Protein AF-A0A3C1LSP3-F1 (afdb_monomer)

Foldseek 3Di:
DADFDDDPLPPPPCRQWWWFQDPNDTDIDHCSPRHVDDDPVGTPVVVRVVRRCPCVVVVVVVCCVPDPVNVVD

Solvent-accessible surface area (backbone atoms only — not comparable to full-atom values): 4491 Å² total; per-residue (Å²): 111,63,85,61,56,71,82,76,60,73,66,81,74,63,60,24,54,43,52,29,45,58,97,87,39,85,42,82,46,37,35,60,68,73,43,42,58,66,66,72,92,30,49,47,57,70,61,52,54,55,59,63,50,71,55,47,71,60,53,50,51,56,47,56,76,67,39,71,77,59,74,81,105

Mean predicted aligned error: 3.97 Å

pLDDT: mean 94.34, std 6.2, range [60.16, 98.0]

Secondary structure (DSSP, 8-state):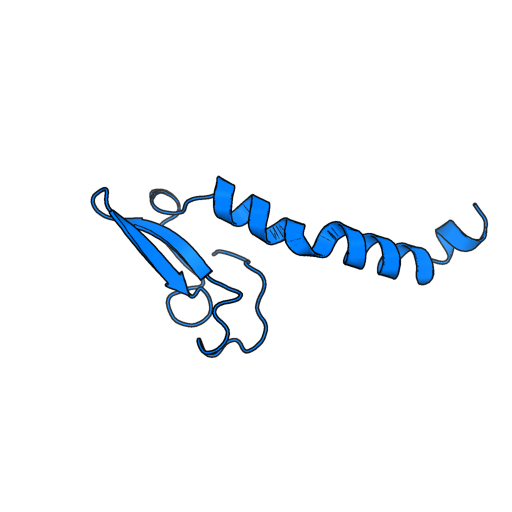
------SSSSSSS-TTEEEEEETTEEEEEETTTT-S---TTTB-HHHHHHHHTTTHHHHHHHHHHH-GGGGG-

Structure (mmCIF, N/CA/C/O backbone):
data_AF-A0A3C1LSP3-F1
#
_entr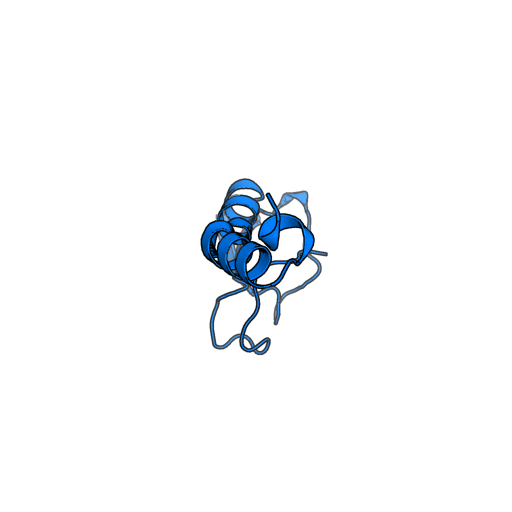y.id   AF-A0A3C1LSP3-F1
#
loop_
_atom_site.group_PDB
_atom_site.id
_atom_site.type_symbol
_atom_site.label_atom_id
_atom_site.label_alt_id
_atom_site.label_comp_id
_atom_site.label_asym_id
_atom_site.label_entity_id
_atom_site.label_seq_id
_atom_site.pdbx_PDB_ins_code
_atom_site.Cartn_x
_atom_site.Cartn_y
_atom_site.Cartn_z
_atom_site.occupancy
_atom_site.B_iso_or_equiv
_atom_site.auth_seq_id
_atom_site.auth_comp_id
_atom_site.auth_asym_id
_atom_site.auth_atom_id
_atom_site.pdbx_PDB_model_num
ATOM 1 N N . SER A 1 1 ? -9.593 -7.858 0.222 1.00 88.44 1 SER A N 1
ATOM 2 C CA . SER A 1 1 ? -8.187 -8.202 -0.032 1.00 88.44 1 SER A CA 1
ATOM 3 C C . SER A 1 1 ? -7.417 -7.021 -0.597 1.00 88.44 1 SER A C 1
ATOM 5 O O . SER A 1 1 ? -7.821 -6.473 -1.618 1.00 88.44 1 SER A O 1
ATOM 7 N N . MET A 1 2 ? -6.352 -6.606 0.090 1.00 95.50 2 MET A N 1
ATOM 8 C CA . MET A 1 2 ? -5.435 -5.527 -0.296 1.00 95.50 2 MET A CA 1
ATOM 9 C C . MET A 1 2 ? -4.140 -6.094 -0.894 1.00 95.50 2 MET A C 1
ATOM 11 O O .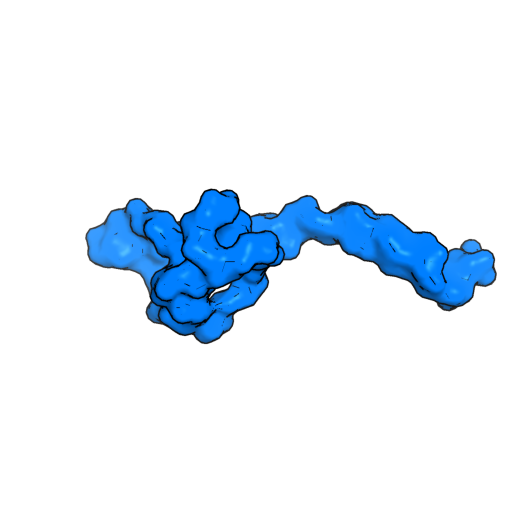 MET A 1 2 ? -3.677 -7.154 -0.482 1.00 95.50 2 MET A O 1
ATOM 15 N N . ASN A 1 3 ? -3.517 -5.362 -1.822 1.00 95.81 3 ASN A N 1
ATOM 16 C CA . ASN A 1 3 ? -2.329 -5.792 -2.573 1.00 95.81 3 ASN A CA 1
ATOM 17 C C . ASN A 1 3 ? -1.146 -4.793 -2.509 1.00 95.81 3 ASN A C 1
ATOM 19 O O . ASN A 1 3 ? -0.662 -4.345 -3.551 1.00 95.81 3 ASN A O 1
ATOM 23 N N . PRO A 1 4 ? -0.659 -4.405 -1.316 1.00 96.69 4 PRO A N 1
ATOM 24 C CA . PRO A 1 4 ? 0.502 -3.526 -1.215 1.00 96.69 4 PRO A CA 1
ATOM 25 C C . PRO A 1 4 ? 1.802 -4.253 -1.595 1.00 96.69 4 PRO A C 1
ATOM 27 O O . PRO A 1 4 ? 1.879 -5.481 -1.589 1.00 96.69 4 PRO A O 1
ATOM 30 N N . ILE A 1 5 ? 2.859 -3.481 -1.856 1.00 96.88 5 ILE A N 1
ATOM 31 C CA . ILE A 1 5 ? 4.206 -4.013 -2.101 1.00 96.88 5 ILE A CA 1
ATOM 32 C C . ILE A 1 5 ? 4.675 -4.820 -0.878 1.00 96.88 5 ILE A C 1
ATOM 34 O O . ILE A 1 5 ? 4.630 -4.334 0.254 1.00 96.88 5 ILE A O 1
ATOM 38 N N . MET A 1 6 ? 5.159 -6.041 -1.108 1.00 96.94 6 MET A N 1
ATOM 39 C CA . MET A 1 6 ? 5.712 -6.940 -0.090 1.00 96.94 6 MET A CA 1
ATOM 40 C C . MET A 1 6 ? 7.164 -7.288 -0.428 1.00 96.94 6 MET A C 1
ATOM 42 O O . MET A 1 6 ? 7.505 -7.421 -1.600 1.00 96.94 6 MET A O 1
ATOM 46 N N . ILE A 1 7 ? 8.005 -7.435 0.601 1.00 95.75 7 ILE A N 1
ATOM 47 C CA . ILE A 1 7 ? 9.399 -7.886 0.462 1.00 95.75 7 ILE A CA 1
ATOM 48 C C . ILE A 1 7 ? 9.597 -9.184 1.240 1.00 95.75 7 ILE A C 1
ATOM 50 O O . ILE A 1 7 ? 9.789 -10.234 0.642 1.00 95.75 7 ILE A O 1
ATOM 54 N N . ASP A 1 8 ? 9.528 -9.117 2.572 1.00 95.81 8 ASP A N 1
ATOM 55 C CA . ASP A 1 8 ? 9.757 -10.264 3.453 1.00 95.81 8 ASP A CA 1
ATOM 56 C C . ASP A 1 8 ? 8.493 -11.111 3.661 1.00 95.81 8 ASP A C 1
ATOM 58 O O . ASP A 1 8 ? 8.576 -12.327 3.763 1.00 95.81 8 ASP A O 1
ATOM 62 N N . GLY A 1 9 ? 7.319 -10.474 3.738 1.00 95.56 9 GLY A N 1
ATOM 63 C CA . GLY A 1 9 ? 6.049 -11.167 3.984 1.00 95.56 9 GLY A CA 1
ATOM 64 C C . GLY A 1 9 ? 5.877 -11.687 5.418 1.00 95.56 9 GLY A C 1
ATOM 65 O O . GLY A 1 9 ? 4.938 -12.428 5.679 1.00 95.56 9 GLY A O 1
ATOM 66 N N . THR A 1 10 ? 6.758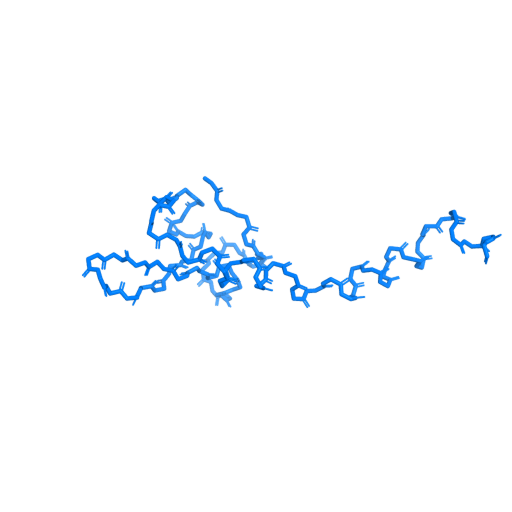 -11.300 6.344 1.00 95.88 10 THR A N 1
ATOM 67 C CA . THR A 1 10 ? 6.793 -11.792 7.734 1.00 95.88 10 THR A CA 1
ATOM 68 C C . THR A 1 10 ? 6.651 -10.683 8.778 1.00 95.88 10 THR A C 1
ATOM 70 O O . THR A 1 10 ? 6.786 -10.927 9.973 1.00 95.88 10 THR A O 1
ATOM 73 N N . GLY A 1 11 ? 6.381 -9.450 8.343 1.00 95.19 11 GLY A N 1
ATOM 74 C CA . GLY A 1 11 ? 6.161 -8.295 9.217 1.00 95.19 11 GLY A CA 1
ATOM 75 C C . GLY A 1 11 ? 7.425 -7.557 9.659 1.00 95.19 11 GLY A C 1
ATOM 76 O O . GLY A 1 11 ? 7.333 -6.643 10.473 1.00 95.19 11 GLY A O 1
ATOM 77 N N . MET A 1 12 ? 8.595 -7.902 9.120 1.00 96.06 12 MET A N 1
ATOM 78 C CA . MET A 1 12 ? 9.876 -7.314 9.514 1.00 96.06 12 MET A CA 1
ATOM 79 C C . MET A 1 12 ? 10.235 -6.059 8.711 1.00 96.06 12 MET A C 1
ATOM 81 O O . MET A 1 12 ? 10.920 -5.186 9.236 1.00 96.06 12 MET A O 1
ATOM 85 N N . CYS A 1 13 ? 9.793 -5.938 7.449 1.00 96.62 13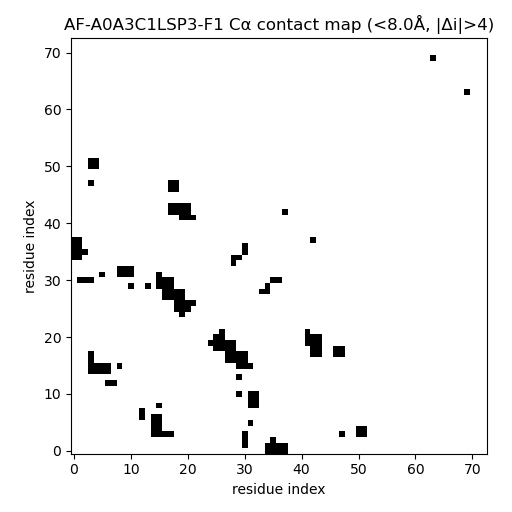 CYS A N 1
ATOM 86 C CA . CYS A 1 13 ? 10.207 -4.807 6.600 1.00 96.62 13 CYS A CA 1
ATOM 87 C C . CYS A 1 13 ? 9.247 -3.604 6.604 1.00 96.62 13 CYS A C 1
ATOM 89 O O . CYS A 1 13 ? 9.641 -2.503 6.222 1.00 96.62 13 CYS A O 1
ATOM 91 N N . GLY A 1 14 ? 7.971 -3.798 6.954 1.00 95.44 14 GLY A N 1
ATOM 92 C CA . GLY A 1 14 ? 6.948 -2.741 6.892 1.00 95.44 14 GLY A CA 1
ATOM 93 C C . GLY A 1 14 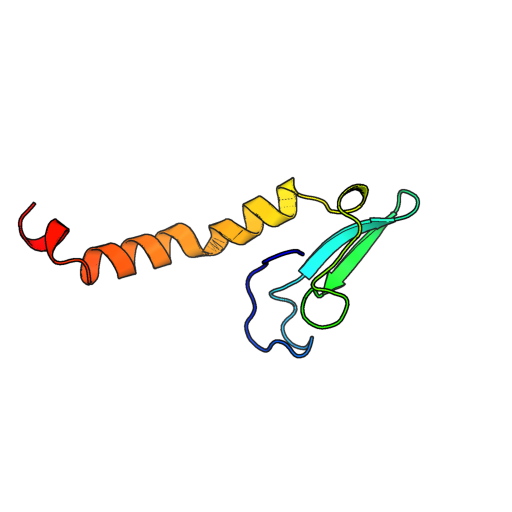? 6.624 -2.215 5.479 1.00 95.44 14 GLY A C 1
ATOM 94 O O . GLY A 1 14 ? 5.928 -1.205 5.338 1.00 95.44 14 GLY A O 1
ATOM 95 N N . GLY A 1 15 ? 7.097 -2.876 4.417 1.00 95.88 15 GLY A N 1
ATOM 96 C CA . GLY A 1 15 ? 6.809 -2.509 3.024 1.00 95.88 15 GLY A CA 1
ATOM 97 C C . GLY A 1 15 ? 5.310 -2.543 2.711 1.00 95.88 15 GLY A C 1
ATOM 98 O O . GLY A 1 15 ? 4.779 -1.621 2.088 1.00 95.88 15 GLY A O 1
ATOM 99 N N . CYS A 1 16 ? 4.616 -3.528 3.279 1.00 97.50 16 CYS A N 1
ATOM 100 C CA . CYS A 1 16 ? 3.186 -3.762 3.101 1.00 97.50 16 CYS A CA 1
ATOM 101 C C . CYS A 1 16 ? 2.283 -2.986 4.072 1.00 97.50 16 CYS A C 1
ATOM 103 O O . CYS A 1 16 ? 1.130 -3.372 4.277 1.00 97.50 16 CYS A O 1
ATOM 105 N N . ARG A 1 17 ? 2.805 -1.931 4.715 1.00 97.75 17 ARG A N 1
ATOM 106 C CA . ARG A 1 17 ? 2.017 -1.135 5.659 1.00 97.75 17 ARG A CA 1
ATOM 107 C C . ARG A 1 17 ? 0.811 -0.484 4.981 1.00 97.75 17 ARG A C 1
ATOM 109 O O . ARG A 1 17 ? 0.925 0.011 3.855 1.00 97.75 17 ARG A O 1
ATOM 116 N N . LEU A 1 18 ? -0.292 -0.449 5.714 1.00 97.12 18 LEU A N 1
ATOM 117 C CA . LEU A 1 18 ? -1.534 0.231 5.381 1.00 97.12 18 LEU A CA 1
ATOM 118 C C . LEU A 1 18 ? -1.958 1.089 6.572 1.00 97.12 18 LEU A C 1
ATOM 120 O O . LEU A 1 18 ? -1.825 0.667 7.723 1.00 97.12 18 LEU A O 1
ATOM 124 N N . THR A 1 19 ? -2.475 2.277 6.278 1.00 98.00 19 THR A N 1
ATOM 125 C CA . THR A 1 19 ? -3.134 3.130 7.266 1.00 98.00 19 THR A CA 1
ATOM 126 C C . THR A 1 19 ? -4.625 2.816 7.259 1.00 98.00 19 THR A C 1
ATOM 128 O O . THR A 1 19 ? -5.271 2.887 6.213 1.00 98.00 19 THR A O 1
ATOM 131 N N . LEU A 1 20 ? -5.160 2.462 8.425 1.00 97.31 20 LEU A N 1
ATOM 132 C CA . LEU A 1 20 ? -6.586 2.276 8.666 1.00 97.31 20 LEU A CA 1
ATOM 133 C C . LEU A 1 20 ? -7.104 3.376 9.596 1.00 97.31 20 LEU A C 1
ATOM 135 O O . LEU A 1 20 ? -6.363 3.887 10.437 1.00 97.31 20 LEU A O 1
ATOM 139 N N . VAL A 1 21 ? -8.374 3.739 9.452 1.00 97.19 21 VAL A N 1
ATOM 140 C CA . VAL A 1 21 ? -9.107 4.653 10.324 1.00 97.19 21 VAL A CA 1
ATOM 141 C C . VAL A 1 21 ? -10.141 3.847 11.103 1.00 97.19 21 VAL A C 1
ATOM 143 O O . VAL A 1 21 ? -11.282 3.705 10.676 1.00 97.19 21 VAL A O 1
ATOM 146 N N . GLU A 1 22 ? -9.733 3.330 12.256 1.00 94.44 22 GLU A N 1
ATOM 147 C CA . GLU A 1 22 ? -10.594 2.592 13.187 1.00 94.44 22 GLU A CA 1
ATOM 148 C C . GLU A 1 22 ? -11.024 3.547 14.313 1.00 94.44 22 GLU A C 1
ATOM 150 O O . GLU A 1 22 ? -10.184 4.229 14.907 1.00 94.44 22 GLU A O 1
ATOM 155 N N . ASP A 1 23 ? -12.328 3.662 14.586 1.00 93.25 23 ASP A N 1
ATOM 156 C CA . ASP A 1 23 ? -12.888 4.562 15.614 1.00 93.25 23 ASP A CA 1
ATOM 157 C C . ASP A 1 23 ? -12.370 6.017 15.537 1.00 93.25 23 ASP A C 1
ATOM 159 O O . ASP A 1 23 ? -12.120 6.685 16.547 1.00 93.25 23 ASP A O 1
ATOM 163 N N . GLY A 1 24 ? -12.157 6.518 14.315 1.00 93.25 24 GLY A N 1
ATOM 164 C CA . GLY A 1 24 ? -11.637 7.866 14.058 1.00 93.25 24 GLY A CA 1
ATOM 165 C C . GLY A 1 24 ? -10.136 8.044 14.324 1.00 93.25 24 GLY A C 1
ATOM 166 O O . GLY A 1 24 ? -9.632 9.165 14.238 1.00 93.25 24 GLY A O 1
ATOM 167 N N . LYS A 1 25 ? -9.399 6.970 14.629 1.00 96.12 25 LYS A N 1
ATOM 168 C CA . LYS A 1 25 ? -7.950 6.988 14.863 1.00 96.12 25 LYS A CA 1
ATOM 169 C C . LYS A 1 25 ? -7.209 6.339 13.704 1.00 96.12 25 LYS A C 1
ATOM 171 O O . LYS A 1 25 ? -7.595 5.281 13.224 1.00 96.12 25 LYS A O 1
ATOM 176 N N . ARG A 1 26 ? -6.095 6.953 13.294 1.00 96.38 26 ARG A N 1
ATOM 177 C CA . ARG A 1 26 ? -5.177 6.361 12.313 1.00 96.38 26 ARG A CA 1
ATOM 178 C C . ARG A 1 26 ? -4.332 5.277 12.978 1.00 96.38 26 ARG A C 1
ATOM 180 O O . ARG A 1 26 ? -3.598 5.567 13.922 1.00 96.38 26 ARG A O 1
ATOM 187 N N . ILE A 1 27 ? -4.414 4.057 12.464 1.00 96.75 27 ILE A N 1
ATOM 188 C CA . ILE A 1 27 ? -3.665 2.886 12.922 1.00 96.75 27 ILE A CA 1
ATOM 189 C C . ILE A 1 27 ? -2.881 2.325 11.738 1.00 96.75 27 ILE A C 1
ATOM 191 O O . ILE A 1 27 ? -3.389 2.247 10.624 1.00 96.75 27 ILE A O 1
ATOM 195 N N . ILE A 1 28 ? -1.628 1.942 11.975 1.00 96.88 28 ILE A N 1
ATOM 196 C CA . ILE A 1 28 ? -0.804 1.264 10.974 1.00 96.88 28 ILE A CA 1
ATOM 197 C C . ILE A 1 28 ? -0.953 -0.246 11.169 1.00 96.88 28 ILE A C 1
ATOM 199 O O . ILE A 1 28 ? -0.737 -0.747 12.273 1.00 96.88 28 ILE A O 1
ATOM 203 N N . LYS A 1 29 ? -1.275 -0.962 10.092 1.00 96.94 29 LYS A N 1
ATOM 204 C CA . LYS A 1 29 ? -1.327 -2.431 10.027 1.00 96.94 29 LYS A CA 1
ATOM 205 C C . LYS A 1 29 ? -0.444 -2.939 8.896 1.00 96.94 29 LYS A C 1
ATOM 207 O O . LYS A 1 29 ? -0.195 -2.221 7.925 1.00 96.94 29 LYS A O 1
ATOM 212 N N . PHE A 1 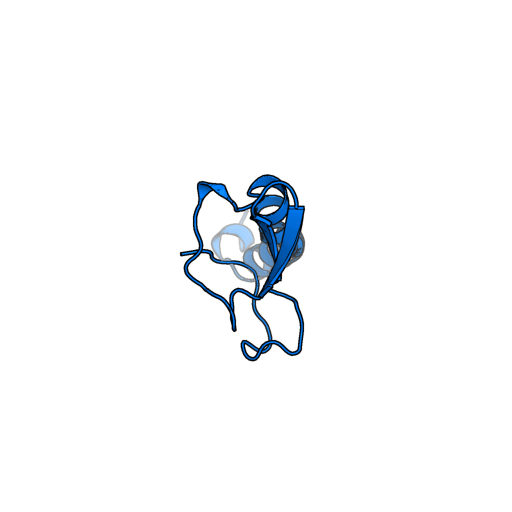30 ? 0.038 -4.171 8.994 1.00 97.75 30 PHE A N 1
ATOM 213 C CA . PHE A 1 30 ? 0.877 -4.796 7.972 1.00 97.75 30 PHE A CA 1
ATOM 214 C C . PHE A 1 30 ? 0.091 -5.871 7.235 1.00 97.75 30 PHE A C 1
ATOM 216 O O . PHE A 1 30 ? -0.247 -6.896 7.814 1.00 97.75 30 PHE A O 1
ATOM 223 N N . ALA A 1 31 ? -0.148 -5.692 5.934 1.00 97.44 31 ALA A N 1
ATOM 224 C CA . ALA A 1 31 ? -0.987 -6.619 5.170 1.00 97.44 31 ALA A CA 1
ATOM 225 C C . ALA A 1 31 ? -0.489 -8.076 5.167 1.00 97.44 31 ALA A C 1
ATOM 227 O O . ALA A 1 31 ? -1.304 -8.981 5.043 1.00 97.44 31 ALA A O 1
ATOM 228 N N . CYS A 1 32 ? 0.820 -8.314 5.317 1.00 97.19 32 CYS A N 1
ATOM 229 C CA . CYS A 1 32 ? 1.380 -9.670 5.371 1.00 97.19 32 CYS A CA 1
ATOM 230 C C . CYS A 1 32 ? 1.192 -10.396 6.716 1.00 97.19 32 CYS A C 1
ATOM 232 O O . CYS A 1 32 ? 1.352 -11.610 6.756 1.00 97.19 32 CYS A O 1
ATOM 234 N N . VAL A 1 33 ? 0.863 -9.676 7.795 1.00 96.75 33 VAL A N 1
ATOM 235 C CA . VAL A 1 33 ? 0.674 -10.251 9.142 1.00 96.75 33 VAL A CA 1
ATOM 236 C C . VAL A 1 33 ? -0.759 -10.053 9.631 1.00 96.75 33 VAL A C 1
ATOM 238 O O . VAL A 1 33 ? -1.388 -11.004 10.076 1.00 96.75 33 VAL A O 1
ATOM 241 N N . ASP A 1 34 ? -1.282 -8.832 9.518 1.00 96.69 34 ASP A N 1
ATOM 242 C CA . ASP A 1 34 ? -2.619 -8.448 9.983 1.00 96.69 34 ASP A CA 1
ATOM 243 C C . ASP A 1 34 ? -3.717 -8.648 8.922 1.00 96.69 34 ASP A C 1
ATOM 245 O O . ASP A 1 34 ? -4.896 -8.520 9.236 1.00 96.69 34 ASP A O 1
ATOM 249 N N . GLY A 1 35 ? -3.337 -8.880 7.661 1.00 94.12 35 GLY A N 1
ATOM 250 C CA . GLY A 1 35 ? -4.240 -8.936 6.508 1.00 94.12 35 GLY A CA 1
ATOM 251 C C . GLY A 1 35 ? -4.215 -10.289 5.783 1.00 94.12 35 GLY A C 1
ATOM 252 O O . GLY A 1 35 ? -4.095 -11.325 6.435 1.00 94.12 35 GLY A O 1
ATOM 253 N N . PRO A 1 36 ? -4.342 -10.319 4.436 1.00 94.75 36 PRO A N 1
ATOM 254 C CA . PRO A 1 36 ? -4.477 -9.187 3.503 1.00 94.75 36 PRO A CA 1
ATOM 255 C C . PRO A 1 36 ? -5.904 -8.615 3.431 1.00 94.75 36 PRO A C 1
ATOM 257 O O . PRO A 1 36 ? -6.150 -7.644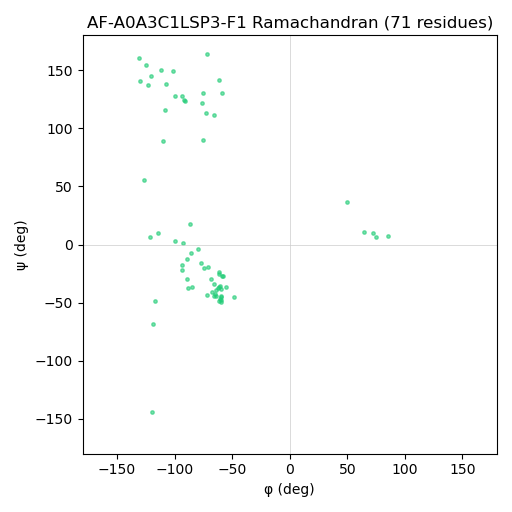 2.711 1.00 94.75 36 PRO A O 1
ATOM 260 N N . ASP A 1 37 ? -6.858 -9.228 4.130 1.00 97.38 37 ASP A N 1
ATOM 261 C CA . ASP A 1 37 ? -8.253 -8.806 4.160 1.00 97.38 37 ASP A CA 1
ATOM 262 C C . ASP A 1 37 ? -8.512 -7.828 5.306 1.00 97.38 37 ASP A C 1
ATOM 264 O O . ASP A 1 37 ? -8.277 -8.128 6.469 1.00 97.38 37 ASP A O 1
ATOM 268 N N . PHE A 1 38 ? -9.019 -6.650 4.948 1.00 96.25 38 PHE A N 1
ATOM 269 C CA . PHE A 1 38 ? -9.349 -5.562 5.863 1.00 96.25 38 PHE A CA 1
ATOM 270 C C . PHE A 1 38 ? -10.758 -5.053 5.564 1.00 96.25 38 PHE A C 1
ATOM 272 O O . PHE A 1 38 ? -11.271 -5.245 4.454 1.00 96.25 38 PHE A O 1
ATOM 279 N N . ASN A 1 39 ? -11.367 -4.360 6.527 1.00 96.19 39 ASN A N 1
ATOM 280 C CA . ASN A 1 39 ? -12.589 -3.608 6.280 1.00 96.19 39 ASN A CA 1
ATOM 281 C C . ASN A 1 39 ? -12.285 -2.452 5.316 1.00 96.19 39 ASN A C 1
ATOM 283 O O . ASN A 1 39 ? -11.599 -1.497 5.668 1.00 96.19 39 ASN A O 1
ATOM 287 N N . GLY A 1 40 ? -12.810 -2.528 4.092 1.00 95.56 40 GLY A N 1
ATOM 288 C CA . GLY A 1 40 ? -12.553 -1.522 3.061 1.00 95.56 40 GLY A CA 1
ATOM 289 C C . GLY A 1 40 ? -12.958 -0.103 3.469 1.00 95.56 40 GLY A C 1
ATOM 290 O O . GLY A 1 40 ? -12.335 0.842 3.012 1.00 95.56 40 GLY A O 1
ATOM 291 N N . TYR A 1 41 ? -13.941 0.071 4.358 1.00 96.06 41 TYR A N 1
ATOM 292 C CA . TYR A 1 41 ? -14.353 1.403 4.824 1.00 96.06 41 TYR A CA 1
ATOM 293 C C . TYR A 1 41 ? -13.334 2.082 5.744 1.00 96.06 41 TYR A C 1
ATOM 295 O O . TYR A 1 41 ? -13.381 3.298 5.910 1.00 96.06 41 TYR A O 1
ATOM 303 N N . GLU A 1 42 ? -12.429 1.312 6.338 1.00 97.31 42 GLU A N 1
ATOM 304 C CA . GLU A 1 42 ? -11.409 1.823 7.252 1.00 97.31 42 GLU A CA 1
ATOM 305 C C . GLU A 1 42 ? -10.098 2.121 6.516 1.00 97.31 42 GLU A C 1
ATOM 307 O O . GLU A 1 42 ? -9.263 2.850 7.035 1.00 97.31 42 GLU A O 1
ATOM 312 N N . VAL A 1 43 ? -9.889 1.596 5.307 1.00 97.38 43 VAL A N 1
ATOM 313 C CA . VAL A 1 43 ? -8.619 1.731 4.579 1.00 97.38 43 VAL A CA 1
ATOM 314 C C . VAL A 1 43 ? -8.445 3.137 3.990 1.00 97.38 43 VAL A C 1
ATOM 316 O O . VAL A 1 43 ? -9.296 3.626 3.248 1.00 97.38 43 VAL A O 1
ATOM 319 N N . ASP A 1 44 ? -7.284 3.757 4.227 1.00 97.56 44 ASP A N 1
ATOM 320 C CA . ASP A 1 44 ? -6.845 4.958 3.501 1.00 97.56 44 ASP A CA 1
ATOM 321 C C . ASP A 1 44 ? -6.370 4.566 2.084 1.00 97.56 44 ASP A C 1
ATOM 323 O O . ASP A 1 44 ? -5.206 4.214 1.850 1.00 97.56 44 ASP A O 1
ATOM 327 N N . PHE A 1 45 ? -7.303 4.562 1.126 1.00 96.94 45 PHE A N 1
ATOM 328 C CA . PHE A 1 45 ? -7.021 4.163 -0.257 1.00 96.94 45 PHE A CA 1
ATOM 329 C C . PHE A 1 45 ? -6.122 5.145 -1.007 1.00 96.94 45 PHE A C 1
ATOM 331 O O . PHE A 1 45 ? -5.369 4.711 -1.881 1.00 96.94 45 PHE A O 1
ATOM 338 N N . ASP A 1 46 ? -6.163 6.435 -0.678 1.00 97.12 46 ASP A N 1
ATOM 339 C CA . ASP A 1 46 ? -5.315 7.435 -1.328 1.00 97.12 46 ASP A CA 1
ATOM 340 C C . ASP A 1 46 ? -3.842 7.182 -0.989 1.00 97.12 46 ASP A C 1
ATOM 342 O O . ASP A 1 46 ? -2.985 7.152 -1.883 1.00 97.12 46 ASP A O 1
ATOM 346 N N . GLU A 1 47 ? -3.544 6.895 0.284 1.00 97.38 47 GLU A N 1
ATOM 347 C CA . GLU A 1 47 ? -2.208 6.462 0.690 1.00 97.38 47 GLU A CA 1
ATOM 348 C C . GLU A 1 47 ? -1.826 5.140 0.003 1.00 97.38 47 GLU A C 1
ATOM 350 O O . GLU A 1 47 ? -0.745 5.040 -0.586 1.00 97.38 47 GLU A O 1
ATOM 355 N N . ALA A 1 48 ? -2.710 4.136 0.024 1.00 97.31 48 ALA A N 1
ATOM 356 C CA . ALA A 1 48 ? -2.431 2.824 -0.561 1.00 97.31 48 ALA A CA 1
ATOM 357 C C . ALA A 1 48 ? -2.118 2.903 -2.069 1.00 97.31 48 ALA A C 1
ATOM 359 O O . ALA A 1 48 ? -1.139 2.310 -2.530 1.00 97.31 48 ALA A O 1
ATOM 360 N N . MET A 1 49 ? -2.893 3.678 -2.837 1.00 96.88 49 MET A N 1
ATOM 361 C CA . MET A 1 49 ? -2.686 3.876 -4.277 1.00 96.88 49 MET A CA 1
ATOM 362 C C . MET A 1 49 ? -1.401 4.647 -4.583 1.00 96.88 49 MET A C 1
ATOM 364 O O . MET A 1 49 ? -0.681 4.293 -5.520 1.00 96.88 49 MET A O 1
ATOM 368 N N . SER A 1 50 ? -1.088 5.679 -3.795 1.00 97.38 50 SER A N 1
ATOM 369 C CA . SER A 1 50 ? 0.167 6.426 -3.925 1.00 97.38 50 SER A CA 1
ATOM 370 C C . SER A 1 50 ? 1.374 5.508 -3.710 1.00 97.38 50 SER A C 1
ATOM 372 O O . SER A 1 50 ? 2.293 5.460 -4.532 1.00 97.38 50 SER A O 1
ATOM 374 N N . ARG A 1 51 ? 1.328 4.685 -2.655 1.00 96.62 51 ARG A N 1
ATOM 375 C CA . ARG A 1 51 ? 2.380 3.710 -2.338 1.00 96.62 51 ARG A CA 1
ATOM 376 C C . ARG A 1 51 ? 2.529 2.638 -3.416 1.00 96.62 51 ARG A C 1
ATOM 378 O O . ARG A 1 51 ? 3.657 2.288 -3.751 1.00 96.62 51 ARG A O 1
ATOM 385 N N . ALA A 1 52 ? 1.427 2.158 -3.994 1.00 96.31 52 ALA A N 1
ATOM 386 C CA . ALA A 1 52 ? 1.456 1.151 -5.055 1.00 96.31 52 ALA A CA 1
ATOM 387 C C . ALA A 1 52 ? 2.200 1.620 -6.319 1.00 96.31 52 ALA A C 1
ATOM 389 O O . ALA A 1 52 ? 2.732 0.800 -7.058 1.00 96.31 52 ALA A O 1
ATOM 390 N N . ARG A 1 53 ? 2.284 2.933 -6.565 1.00 96.69 53 ARG A N 1
ATOM 391 C CA . ARG A 1 53 ? 2.974 3.503 -7.736 1.00 96.69 53 ARG A CA 1
ATOM 392 C C . ARG A 1 53 ? 4.437 3.860 -7.491 1.00 96.69 53 ARG A C 1
ATOM 394 O O . ARG A 1 53 ? 5.096 4.347 -8.407 1.00 96.69 53 ARG A O 1
ATOM 401 N N . MET A 1 54 ? 4.961 3.618 -6.290 1.00 97.06 54 MET A N 1
ATOM 402 C CA . MET A 1 54 ? 6.307 4.043 -5.892 1.00 97.06 54 MET A CA 1
ATOM 403 C C . MET A 1 54 ? 7.407 3.546 -6.846 1.00 97.06 54 MET A C 1
ATOM 405 O O . MET A 1 54 ? 8.352 4.284 -7.119 1.00 97.06 54 MET A O 1
ATOM 409 N N . TYR A 1 55 ? 7.270 2.329 -7.381 1.00 97.38 55 TYR A N 1
ATOM 410 C CA . TYR A 1 55 ? 8.260 1.722 -8.276 1.00 97.38 55 TYR A CA 1
ATOM 411 C C . TYR A 1 55 ? 7.918 1.812 -9.766 1.00 97.38 55 TYR A C 1
ATOM 413 O O . TYR A 1 55 ? 8.721 1.385 -10.594 1.00 97.38 55 TYR A O 1
ATOM 421 N N . PHE A 1 56 ? 6.811 2.465 -10.133 1.00 97.25 56 PHE A N 1
ATOM 422 C CA . PHE A 1 56 ? 6.376 2.608 -11.524 1.00 97.25 56 PHE A CA 1
ATOM 423 C C . PHE A 1 56 ? 7.471 3.071 -12.510 1.00 97.25 56 PHE A C 1
ATOM 425 O O . PHE A 1 56 ? 7.571 2.473 -13.581 1.00 97.25 56 PHE A O 1
ATOM 432 N N . PRO A 1 57 ? 8.321 4.084 -12.221 1.00 97.06 57 PRO A N 1
ATOM 433 C CA . PRO A 1 57 ? 9.367 4.478 -13.170 1.00 97.06 57 PRO A CA 1
ATOM 434 C C . PRO A 1 57 ? 10.429 3.387 -13.381 1.00 97.06 57 PRO A C 1
ATOM 436 O O . PRO A 1 57 ? 10.928 3.224 -14.493 1.00 97.06 57 PRO A O 1
ATOM 439 N N . PHE A 1 58 ? 10.752 2.611 -12.343 1.00 97.69 58 PHE A N 1
ATOM 440 C CA . PHE A 1 58 ? 11.702 1.500 -12.440 1.00 97.69 58 PHE A CA 1
ATOM 441 C C . PHE A 1 58 ? 11.096 0.326 -13.213 1.00 97.69 58 PHE A C 1
ATOM 443 O O . PHE A 1 58 ? 11.743 -0.227 -14.100 1.00 97.69 58 PHE A O 1
ATOM 450 N N . GLU A 1 59 ? 9.836 -0.004 -12.923 1.00 96.69 59 GLU A N 1
ATOM 451 C CA . GLU A 1 59 ? 9.067 -1.030 -13.632 1.00 96.69 59 GLU A CA 1
ATOM 452 C C . GLU A 1 59 ? 8.926 -0.690 -15.120 1.00 96.69 59 GLU A C 1
ATOM 454 O O . GLU A 1 59 ? 9.165 -1.543 -15.975 1.00 96.69 59 GLU A O 1
ATOM 459 N N . ARG A 1 60 ? 8.604 0.571 -15.445 1.00 94.88 60 ARG A N 1
ATOM 460 C CA . ARG A 1 60 ? 8.503 1.061 -16.826 1.00 94.88 60 ARG A CA 1
ATOM 461 C C . ARG A 1 60 ? 9.824 0.903 -17.571 1.00 94.88 60 ARG A C 1
ATOM 463 O O . ARG A 1 60 ? 9.824 0.358 -18.671 1.00 94.88 60 ARG A O 1
ATOM 470 N N . LYS A 1 61 ? 10.933 1.324 -16.957 1.00 94.62 61 LYS A N 1
ATOM 471 C CA . LYS A 1 61 ? 12.269 1.198 -17.545 1.00 94.62 61 LYS A CA 1
ATOM 472 C C . LYS A 1 61 ? 12.631 -0.267 -17.819 1.00 94.62 61 LYS A C 1
ATOM 474 O O . LYS A 1 61 ? 13.015 -0.599 -18.935 1.00 94.62 61 LYS A O 1
ATOM 479 N N . ALA A 1 62 ? 12.450 -1.152 -16.838 1.00 94.75 62 ALA A N 1
ATOM 480 C CA . ALA A 1 62 ? 12.733 -2.581 -17.003 1.00 94.75 62 ALA A CA 1
ATOM 481 C C . ALA A 1 62 ? 11.853 -3.229 -18.092 1.00 94.75 62 ALA A C 1
ATOM 483 O O . ALA A 1 62 ? 12.311 -4.077 -18.866 1.00 94.75 62 ALA A O 1
ATOM 484 N N . HIS A 1 63 ? 10.587 -2.807 -18.183 1.00 93.12 63 HIS A N 1
ATOM 485 C CA . HIS A 1 63 ? 9.663 -3.247 -19.223 1.00 93.12 63 HIS A CA 1
ATOM 486 C C . HIS A 1 63 ? 10.115 -2.807 -20.625 1.00 93.12 63 HIS A C 1
ATOM 488 O O . HIS A 1 63 ? 10.084 -3.613 -21.555 1.00 93.12 63 HIS A O 1
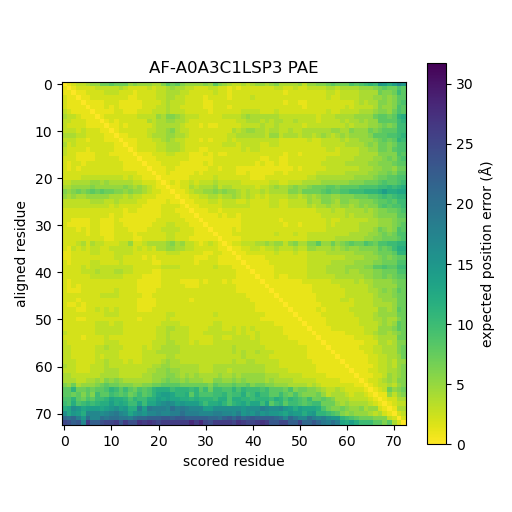ATOM 494 N N . GLU A 1 64 ? 10.553 -1.556 -20.788 1.00 92.44 64 GLU A N 1
ATOM 495 C CA . GLU A 1 64 ? 11.057 -1.015 -22.060 1.00 92.44 64 GLU A CA 1
ATOM 496 C C . GLU A 1 64 ? 12.348 -1.702 -22.524 1.00 92.44 64 GLU A C 1
ATOM 498 O O . GLU A 1 64 ? 12.448 -2.071 -23.691 1.00 92.44 64 GLU A O 1
ATOM 503 N N . GLU A 1 65 ? 13.294 -1.962 -21.615 1.00 91.00 65 GLU A N 1
ATOM 504 C CA . GLU A 1 65 ? 14.540 -2.683 -21.927 1.00 91.00 65 GLU A CA 1
ATOM 505 C C . GLU A 1 65 ? 14.278 -4.111 -22.445 1.00 91.00 65 GLU A C 1
ATOM 507 O O . GLU A 1 65 ? 14.979 -4.619 -23.327 1.00 91.00 65 GLU A O 1
ATOM 512 N N . THR A 1 66 ? 13.243 -4.769 -21.914 1.00 90.69 66 THR A N 1
ATOM 513 C CA . THR A 1 66 ? 12.945 -6.175 -22.218 1.00 90.69 66 THR A CA 1
ATOM 514 C C . THR A 1 66 ? 12.047 -6.337 -23.448 1.00 90.69 66 THR A C 1
ATOM 516 O O . THR A 1 66 ? 12.218 -7.274 -24.233 1.00 90.69 66 THR A O 1
ATOM 519 N N . CYS A 1 67 ? 11.071 -5.448 -23.634 1.00 88.44 67 CYS A N 1
ATOM 520 C CA . CYS A 1 67 ? 10.010 -5.622 -24.619 1.00 88.44 67 CYS A CA 1
ATOM 521 C C . CYS A 1 67 ? 10.510 -5.423 -26.060 1.00 88.44 67 CYS A C 1
ATOM 523 O O . CYS A 1 67 ? 10.829 -4.319 -26.497 1.00 88.44 67 CYS A O 1
ATOM 525 N N . ASN A 1 68 ? 10.504 -6.507 -26.842 1.00 85.88 68 ASN A N 1
ATOM 526 C CA . ASN A 1 68 ? 10.956 -6.500 -28.238 1.00 85.88 68 ASN A CA 1
ATOM 527 C C . ASN A 1 68 ? 10.142 -5.567 -29.150 1.00 85.88 68 ASN A C 1
ATOM 529 O O . ASN A 1 68 ? 10.669 -5.119 -30.164 1.00 85.88 68 ASN A O 1
ATOM 533 N N . LEU A 1 69 ? 8.891 -5.249 -28.791 1.00 88.31 69 LEU A N 1
ATOM 534 C CA . LEU A 1 69 ? 8.059 -4.300 -29.536 1.00 88.31 69 LEU A CA 1
ATOM 535 C C . LEU A 1 69 ? 8.690 -2.896 -29.568 1.00 88.31 69 LEU A C 1
ATOM 537 O O . LEU A 1 69 ? 8.611 -2.223 -30.588 1.00 88.31 69 LEU A O 1
ATOM 541 N N . PHE A 1 70 ? 9.346 -2.473 -28.480 1.00 79.19 70 PHE A N 1
ATOM 542 C CA . PHE A 1 70 ? 9.965 -1.145 -28.381 1.00 79.19 70 PHE A CA 1
ATOM 543 C C . PHE A 1 70 ? 11.388 -1.085 -28.944 1.00 79.19 70 PHE A C 1
ATOM 545 O O . PHE A 1 70 ? 11.943 -0.002 -29.060 1.00 79.19 70 PHE A O 1
ATOM 552 N N . LYS A 1 71 ? 11.988 -2.220 -29.327 1.00 77.88 71 LYS A N 1
ATOM 553 C CA . LYS A 1 71 ? 13.343 -2.245 -29.910 1.00 77.88 71 LYS A CA 1
ATOM 554 C C . LYS A 1 71 ? 13.390 -1.741 -31.355 1.00 77.88 71 LYS A C 1
ATOM 556 O O . LYS A 1 71 ? 14.460 -1.381 -31.829 1.00 77.88 71 LYS A O 1
ATOM 561 N N . ASN A 1 72 ? 12.247 -1.751 -32.040 1.00 69.94 72 ASN A N 1
ATOM 562 C CA . ASN A 1 72 ? 12.109 -1.372 -33.448 1.00 69.94 72 ASN A CA 1
ATOM 563 C C . ASN A 1 72 ? 11.259 -0.101 -33.644 1.00 69.94 72 ASN A C 1
ATOM 565 O O . ASN A 1 72 ? 10.850 0.172 -34.773 1.00 69.94 72 ASN A O 1
ATOM 569 N N . ALA A 1 73 ? 10.932 0.605 -32.556 1.00 60.16 73 ALA A N 1
ATOM 570 C CA . ALA A 1 73 ? 10.159 1.845 -32.564 1.00 60.16 73 ALA A CA 1
ATOM 571 C C . ALA A 1 73 ? 11.082 3.069 -32.544 1.00 60.16 73 ALA A C 1
ATOM 573 O O . ALA A 1 73 ? 12.150 2.985 -31.897 1.00 60.16 73 ALA A O 1
#

Nearest PDB structures (foldseek):
  5jca-assembly1_S  TM=9.548E-01  e=1.121E-05  Pyrococcus furiosus
  7usv-assembly1_A  TM=3.829E-01  e=3.825E+00  Plasmodium falciparum 3D7
  3q23-assembly1_A  TM=4.322E-01  e=7.848E+00  Enquatrovirus N4

Radius of gyration: 15.97 Å; Cα contacts (8 Å, |Δi|>4): 84; chains: 1; bounding box: 29×20×49 Å

Sequence (73 aa):
SMNPIMIDGTGMCGGCRLTLVEDGKRIIKFACVDGPDFNGYEVDFDEAMSRARMYFPFERKAHEETCNLFKNA